Protein AF-A0A966WZQ5-F1 (afdb_monomer)

Foldseek 3Di:
DDDDDDDDDPPPPDDDPDQPPVRVVVVVPDDPPPPVPDCPDPDPQVVLVVLQVVLVVCVVVPVLVSSLVSLVVSVVSVVVYDVVSVVSSVVSNVVSVVVVVD

Nearest PDB structures (foldseek):
  4gq2-assembly1_M  TM=7.566E-01  e=2.319E+00  Schizosaccharomyces pombe
  2d2s-assembly1_A  TM=7.437E-01  e=8.704E+00  Saccharomyces cerevisiae
  8sah-assembly1_B  TM=5.657E-01  e=5.380E+00  Homo sapiens
  4gpk-assembly2_F  TM=6.237E-01  e=6.444E+00  Bacillus thuringiensis serovar thuringiensis
  5dbk-assembly1_B  TM=5.937E-01  e=7.718E+00  Bacillus thuringiensis Bt407

Radius of gyration: 29.33 Å; Cα contacts (8 Å, |Δi|>4): 47; chains: 1; bounding box: 49×49×83 Å

Sequence (102 aa):
ARTETAMGEPNTQTGGGEIPQRAAAILADLDLNLESSPPTETPAPESLRVKLNLAKAYITIEDYAAARKSIEEILLVSNQVDPQMTISAKSLLSEINQRSSS

pLDDT: mean 76.92, std 15.78, range [41.0, 95.56]

Structure (mmCIF, N/CA/C/O backbone):
data_AF-A0A966WZQ5-F1
#
_entry.id   AF-A0A966WZQ5-F1
#
loop_
_atom_site.group_PDB
_atom_site.id
_atom_site.type_symbol
_atom_site.label_atom_id
_atom_site.label_alt_id
_atom_site.label_comp_id
_atom_site.label_asym_id
_atom_site.label_entity_id
_atom_site.label_seq_id
_atom_site.pdbx_PDB_ins_code
_atom_site.Cartn_x
_atom_site.Cartn_y
_atom_site.Cartn_z
_atom_site.occupancy
_atom_site.B_iso_or_equiv
_atom_site.auth_seq_id
_atom_site.auth_comp_id
_atom_site.auth_asym_id
_atom_site.auth_atom_id
_atom_site.pdbx_PDB_model_num
ATOM 1 N N . ALA A 1 1 ? 31.972 -32.105 -72.736 1.00 41.00 1 ALA A N 1
ATOM 2 C CA . ALA A 1 1 ? 31.813 -32.976 -71.558 1.00 41.00 1 ALA A CA 1
ATOM 3 C C . ALA A 1 1 ? 31.414 -32.098 -70.380 1.00 41.00 1 ALA A C 1
ATOM 5 O O . ALA A 1 1 ? 32.077 -31.096 -70.151 1.00 41.00 1 ALA A O 1
ATOM 6 N N . ARG A 1 2 ? 30.285 -32.407 -69.733 1.00 43.78 2 ARG A N 1
ATOM 7 C CA . ARG A 1 2 ? 29.842 -31.775 -68.484 1.00 43.78 2 ARG A CA 1
ATOM 8 C C . ARG A 1 2 ? 30.682 -32.327 -67.333 1.00 43.78 2 ARG A C 1
ATOM 10 O O . ARG A 1 2 ? 30.889 -33.535 -67.285 1.00 43.78 2 ARG A O 1
ATOM 17 N N . THR A 1 3 ? 31.093 -31.472 -66.407 1.00 48.84 3 THR A N 1
ATOM 18 C CA . THR A 1 3 ? 31.487 -31.880 -65.054 1.00 48.84 3 THR A CA 1
ATOM 19 C C . THR A 1 3 ? 30.725 -30.998 -64.079 1.00 48.84 3 THR A C 1
ATOM 21 O O . THR A 1 3 ? 31.110 -29.867 -63.796 1.00 48.84 3 THR A O 1
ATOM 24 N N . GLU A 1 4 ? 29.577 -31.518 -63.658 1.00 50.16 4 GLU A N 1
ATOM 25 C CA . GLU A 1 4 ? 28.819 -31.068 -62.499 1.00 50.16 4 GLU A CA 1
ATOM 26 C C . GLU A 1 4 ? 29.593 -31.526 -61.258 1.00 50.16 4 GLU A C 1
ATOM 28 O O . GLU A 1 4 ? 29.650 -32.720 -60.972 1.00 50.16 4 GLU A O 1
ATOM 33 N N . THR A 1 5 ? 30.219 -30.596 -60.537 1.00 48.28 5 THR A N 1
ATOM 34 C CA . THR A 1 5 ? 30.751 -30.872 -59.197 1.00 48.28 5 THR A CA 1
ATOM 35 C C . THR A 1 5 ? 29.775 -30.293 -58.190 1.00 48.28 5 THR A C 1
ATOM 37 O O . THR A 1 5 ? 29.851 -29.127 -57.810 1.00 48.28 5 THR A O 1
ATOM 40 N N . ALA A 1 6 ? 28.819 -31.129 -57.795 1.00 55.06 6 ALA A N 1
ATOM 41 C CA . ALA A 1 6 ? 28.030 -30.933 -56.597 1.00 55.06 6 ALA A CA 1
ATOM 42 C C . ALA A 1 6 ? 28.940 -31.142 -55.377 1.00 55.06 6 ALA A C 1
ATOM 44 O O . ALA A 1 6 ? 29.403 -32.251 -55.125 1.00 55.06 6 ALA A O 1
ATOM 45 N N . MET A 1 7 ? 29.186 -30.081 -54.614 1.00 53.16 7 MET A N 1
ATOM 46 C CA . MET A 1 7 ? 29.631 -30.184 -53.225 1.00 53.16 7 MET A CA 1
ATOM 47 C C . MET A 1 7 ? 28.587 -29.481 -52.366 1.00 53.16 7 MET A C 1
ATOM 49 O O . MET A 1 7 ? 28.689 -28.296 -52.071 1.00 53.16 7 MET A O 1
ATOM 53 N N . GLY A 1 8 ? 27.530 -30.225 -52.036 1.00 46.41 8 GLY A N 1
ATOM 54 C CA . GLY A 1 8 ? 26.723 -29.926 -50.864 1.00 46.41 8 GLY A CA 1
ATOM 55 C C . GLY A 1 8 ? 27.518 -30.361 -49.640 1.00 46.41 8 GLY A C 1
ATOM 56 O O . GLY A 1 8 ? 27.839 -31.541 -49.502 1.00 46.41 8 GLY A O 1
ATOM 57 N N . GLU A 1 9 ? 27.878 -29.410 -48.788 1.00 54.06 9 GLU A N 1
ATOM 58 C CA . GLU A 1 9 ? 28.464 -29.699 -47.485 1.00 54.06 9 GLU A CA 1
ATOM 59 C C . GLU A 1 9 ? 27.424 -30.422 -46.610 1.00 54.06 9 GLU A C 1
ATOM 61 O O . GLU A 1 9 ? 26.297 -29.932 -46.464 1.00 54.06 9 GLU A O 1
ATOM 66 N N . PRO A 1 10 ? 27.747 -31.579 -46.007 1.00 47.31 10 PRO A N 1
ATOM 67 C CA . PRO A 1 10 ? 26.906 -32.151 -44.972 1.00 47.31 10 PRO A CA 1
ATOM 68 C C . PRO A 1 10 ? 27.069 -31.320 -43.694 1.00 47.31 10 PRO A C 1
ATOM 70 O O . PRO A 1 10 ? 28.086 -31.398 -43.009 1.00 47.31 10 PRO A O 1
ATOM 73 N N . ASN A 1 11 ? 26.044 -30.533 -43.363 1.00 53.00 11 ASN A N 1
ATOM 74 C CA . ASN A 1 11 ? 25.891 -29.915 -42.049 1.00 53.00 11 ASN A CA 1
ATOM 75 C C . ASN A 1 11 ? 25.698 -31.025 -41.002 1.00 53.00 11 ASN A C 1
ATOM 77 O O . ASN A 1 11 ? 24.581 -31.483 -40.754 1.00 53.00 11 ASN A O 1
ATOM 81 N N . THR A 1 12 ? 26.795 -31.501 -40.415 1.00 47.97 12 THR A N 1
ATOM 82 C CA . THR A 1 12 ? 26.773 -32.429 -39.285 1.00 47.97 12 THR A CA 1
ATOM 83 C C . THR A 1 12 ? 26.368 -31.670 -38.027 1.00 47.97 12 THR A C 1
ATOM 85 O O . THR A 1 12 ? 27.206 -31.189 -37.265 1.00 47.97 12 THR A O 1
ATOM 88 N N . GLN A 1 13 ? 25.059 -31.564 -37.804 1.00 54.72 13 GLN A N 1
ATOM 89 C CA . GLN A 1 13 ? 24.504 -31.207 -36.506 1.00 54.72 13 GLN A CA 1
ATOM 90 C C . GLN A 1 13 ? 24.623 -32.424 -35.578 1.00 54.72 13 GLN A C 1
ATOM 92 O O . GLN A 1 13 ? 23.725 -33.254 -35.474 1.00 54.72 13 GLN A O 1
ATOM 97 N N . THR A 1 14 ? 25.772 -32.532 -34.918 1.00 56.25 14 THR A N 1
ATOM 98 C CA . THR A 1 14 ? 25.991 -33.404 -33.759 1.00 56.25 14 THR A CA 1
ATOM 99 C C . THR A 1 14 ? 26.47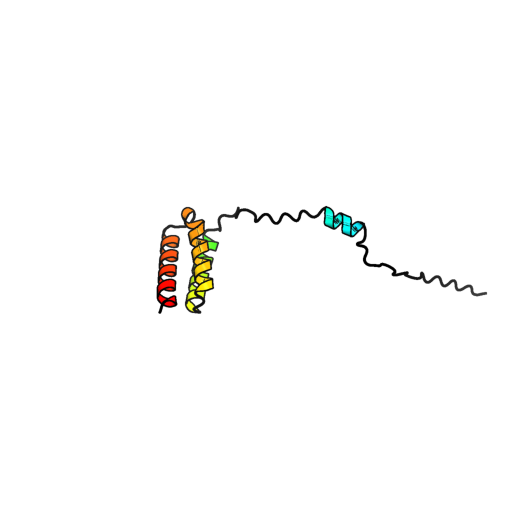6 -32.549 -32.598 1.00 56.25 14 THR A C 1
ATOM 101 O O . THR A 1 14 ? 27.522 -31.916 -32.686 1.00 56.25 14 THR A O 1
ATOM 104 N N . GLY A 1 15 ? 25.697 -32.541 -31.523 1.00 50.62 15 GLY A N 1
ATOM 105 C CA . GLY A 1 15 ? 25.990 -31.886 -30.249 1.00 50.62 15 GLY A CA 1
ATOM 106 C C . GLY A 1 15 ? 24.678 -31.848 -29.472 1.00 50.62 15 GLY A C 1
ATOM 107 O O . GLY A 1 15 ? 23.855 -30.973 -29.702 1.00 50.62 15 GLY A O 1
ATOM 108 N N . GLY A 1 16 ? 24.324 -32.865 -28.683 1.00 53.06 16 GLY A N 1
ATOM 109 C CA . GLY A 1 16 ? 25.157 -33.364 -27.589 1.00 53.06 16 GLY A CA 1
ATOM 110 C C . GLY A 1 16 ? 25.208 -32.249 -26.552 1.00 53.06 16 GLY A C 1
ATOM 111 O O . GLY A 1 16 ? 25.772 -31.207 -26.853 1.00 53.06 16 GLY A O 1
ATOM 112 N N . GLY A 1 17 ? 24.522 -32.427 -25.418 1.00 60.56 17 GLY A N 1
ATOM 113 C CA . GLY A 1 17 ? 24.234 -31.409 -24.396 1.00 60.56 17 GLY A CA 1
ATOM 114 C C . GLY A 1 17 ? 25.459 -30.867 -23.658 1.00 60.56 17 GLY A C 1
ATOM 115 O O . GLY A 1 17 ? 25.527 -30.928 -22.436 1.00 60.56 17 GLY A O 1
ATOM 116 N N . GLU A 1 18 ? 26.415 -30.334 -24.403 1.00 68.31 18 GLU A N 1
ATOM 117 C CA . GLU A 1 18 ? 27.618 -29.680 -23.934 1.00 68.31 18 GLU A CA 1
ATOM 118 C C . GLU A 1 18 ? 27.464 -28.198 -24.257 1.00 68.31 18 GLU A C 1
ATOM 120 O O . GLU A 1 18 ? 27.285 -27.801 -25.411 1.00 68.31 18 GLU A O 1
ATOM 125 N N . ILE A 1 19 ? 27.459 -27.367 -23.215 1.00 71.75 19 ILE A N 1
ATOM 126 C CA . ILE A 1 19 ? 27.352 -25.920 -23.379 1.00 71.75 19 ILE A CA 1
ATOM 127 C C . ILE A 1 19 ? 28.536 -25.461 -24.243 1.00 71.75 19 ILE A C 1
ATOM 129 O O . ILE A 1 19 ? 29.685 -25.716 -23.872 1.00 71.75 19 ILE A O 1
ATOM 133 N N . PRO A 1 20 ? 28.297 -24.779 -25.381 1.00 85.62 20 PRO A N 1
ATOM 134 C CA . PRO A 1 20 ? 29.376 -24.276 -26.220 1.00 85.62 20 PRO A CA 1
ATOM 135 C C . PRO A 1 20 ? 30.352 -23.437 -25.392 1.00 85.62 20 PRO A C 1
ATOM 137 O O . PRO A 1 20 ? 29.922 -22.597 -24.607 1.00 85.62 20 PRO A O 1
ATOM 140 N N . GLN A 1 21 ? 31.663 -23.601 -25.591 1.00 79.25 21 GLN A N 1
ATOM 141 C CA . GLN A 1 21 ? 32.695 -22.889 -24.812 1.00 79.25 21 GLN A CA 1
ATOM 142 C C . GLN A 1 21 ? 32.482 -21.367 -24.772 1.00 79.25 21 GLN A C 1
ATOM 144 O O . GLN A 1 21 ? 32.706 -20.732 -23.746 1.00 79.25 21 GLN A O 1
ATOM 149 N N . ARG A 1 22 ? 31.977 -20.787 -25.869 1.00 77.62 22 ARG A N 1
ATOM 150 C CA . ARG A 1 22 ? 31.591 -19.369 -25.924 1.00 77.62 22 ARG A CA 1
ATOM 151 C C . ARG A 1 22 ? 30.440 -19.031 -24.975 1.00 77.62 22 ARG A C 1
ATOM 153 O O . ARG A 1 22 ? 30.487 -17.999 -24.324 1.00 77.62 22 ARG A O 1
ATOM 160 N N . ALA A 1 23 ? 29.436 -19.896 -24.873 1.00 81.50 23 ALA A N 1
ATOM 161 C CA . ALA A 1 23 ? 28.326 -19.720 -23.943 1.00 81.50 23 ALA A CA 1
ATOM 162 C C . ALA A 1 23 ? 28.770 -19.907 -22.482 1.00 81.50 23 ALA A C 1
ATOM 164 O O . ALA A 1 23 ? 28.343 -19.142 -21.627 1.00 81.50 23 ALA A O 1
ATOM 165 N N . ALA A 1 24 ? 29.675 -20.852 -22.200 1.00 80.25 24 ALA A N 1
ATOM 166 C CA . ALA A 1 24 ? 30.238 -21.036 -20.860 1.00 80.25 24 ALA A CA 1
ATOM 167 C C . ALA A 1 24 ? 31.053 -19.815 -20.395 1.00 80.25 24 ALA A C 1
ATOM 169 O O . ALA A 1 24 ? 30.940 -19.406 -19.244 1.00 80.25 24 ALA A O 1
ATOM 170 N N . ALA A 1 25 ? 31.823 -19.203 -21.302 1.00 83.06 25 ALA A N 1
ATOM 171 C CA . ALA A 1 25 ? 32.567 -17.978 -21.015 1.00 83.06 25 ALA A CA 1
ATOM 172 C C . ALA A 1 25 ? 31.638 -16.793 -20.705 1.00 83.06 25 ALA A C 1
ATOM 174 O O . ALA A 1 25 ? 31.877 -16.076 -19.741 1.00 83.06 25 ALA A O 1
ATOM 175 N N . ILE A 1 26 ? 30.548 -16.630 -21.467 1.00 83.12 26 ILE A N 1
ATOM 176 C CA . ILE A 1 26 ? 29.533 -15.595 -21.202 1.00 83.12 26 ILE A CA 1
ATOM 177 C C . ILE A 1 26 ? 28.864 -15.821 -19.840 1.00 83.12 26 ILE A C 1
ATOM 179 O O . ILE A 1 26 ? 28.604 -14.869 -19.114 1.00 83.12 26 ILE A O 1
ATOM 183 N N . LEU A 1 27 ? 28.592 -17.078 -19.481 1.00 79.94 27 LEU A N 1
ATOM 184 C CA . LEU A 1 27 ? 27.925 -17.408 -18.223 1.00 79.94 27 LEU A CA 1
ATOM 185 C C . LEU A 1 27 ? 28.822 -17.181 -16.996 1.00 79.94 27 LEU A C 1
ATOM 187 O O . LEU A 1 27 ? 28.314 -16.832 -15.938 1.00 79.94 27 LEU A O 1
ATOM 191 N N . ALA A 1 28 ? 30.137 -17.370 -17.137 1.00 82.81 28 ALA A N 1
ATOM 192 C CA . ALA A 1 28 ? 31.112 -17.127 -16.073 1.00 82.81 28 ALA A CA 1
ATOM 193 C C . ALA A 1 28 ? 31.406 -15.633 -15.844 1.00 82.81 28 ALA A C 1
ATOM 195 O O . ALA A 1 28 ? 31.786 -15.258 -14.740 1.00 82.81 28 ALA A O 1
ATOM 196 N N . ASP A 1 29 ? 31.238 -14.802 -16.876 1.00 82.38 29 ASP A N 1
ATOM 197 C CA . ASP A 1 29 ? 31.456 -13.347 -16.823 1.00 82.38 29 ASP A CA 1
ATOM 198 C C . ASP A 1 29 ? 30.222 -12.573 -16.318 1.00 82.38 29 ASP A C 1
ATOM 200 O O . ASP A 1 29 ? 30.283 -11.375 -16.052 1.00 82.38 29 ASP A O 1
ATOM 204 N N . LEU A 1 30 ? 29.076 -13.248 -16.176 1.00 83.44 30 LEU A N 1
ATOM 205 C CA . LEU A 1 30 ? 27.852 -12.630 -15.688 1.00 83.44 30 LEU A CA 1
ATOM 206 C C . LEU A 1 30 ? 27.886 -12.514 -14.158 1.00 83.44 30 LEU A C 1
ATOM 208 O O . LEU A 1 30 ? 27.707 -13.502 -13.445 1.00 83.44 30 LEU A O 1
ATOM 212 N N . ASP A 1 31 ? 28.067 -11.296 -13.650 1.00 77.50 31 ASP A N 1
ATOM 213 C CA . ASP A 1 31 ? 27.869 -11.003 -12.231 1.00 77.50 31 ASP A CA 1
ATOM 214 C C . ASP A 1 31 ? 26.377 -11.127 -11.883 1.00 77.50 31 ASP A C 1
ATOM 216 O O . ASP A 1 31 ? 25.543 -10.309 -12.273 1.00 77.50 31 ASP A O 1
ATOM 220 N N . LEU A 1 32 ? 26.032 -12.208 -11.181 1.00 74.94 32 LEU A N 1
ATOM 221 C CA . LEU A 1 32 ? 24.673 -12.522 -10.735 1.00 74.94 32 LEU A CA 1
ATOM 222 C C . LEU A 1 32 ? 24.357 -11.937 -9.354 1.00 74.94 32 LEU A C 1
ATOM 224 O O . LEU A 1 32 ? 23.353 -12.324 -8.748 1.00 74.94 32 LEU A O 1
ATOM 228 N N . ASN A 1 33 ? 25.186 -11.028 -8.833 1.00 75.88 33 ASN A N 1
ATOM 229 C CA . ASN A 1 33 ? 24.857 -10.296 -7.618 1.00 75.88 33 ASN A CA 1
ATOM 230 C C . ASN A 1 33 ? 23.638 -9.399 -7.848 1.00 75.88 33 ASN A C 1
ATOM 232 O O . ASN A 1 33 ? 23.725 -8.230 -8.210 1.00 75.88 33 ASN A O 1
ATOM 236 N N . LEU A 1 34 ? 22.467 -9.963 -7.564 1.00 65.19 34 LEU A N 1
ATOM 237 C CA . LEU A 1 34 ? 21.210 -9.251 -7.382 1.00 65.19 34 LEU A CA 1
ATOM 238 C C . LEU A 1 34 ? 21.167 -8.648 -5.976 1.00 65.19 34 LEU A C 1
ATOM 240 O O . LEU A 1 34 ? 20.185 -8.832 -5.251 1.00 65.19 34 LEU A O 1
ATOM 244 N N . GLU A 1 35 ? 22.240 -7.975 -5.549 1.00 66.50 35 GLU A N 1
ATOM 245 C CA . GLU A 1 35 ? 22.158 -7.178 -4.333 1.00 66.50 35 GLU A CA 1
ATOM 246 C C . GLU A 1 35 ? 21.010 -6.199 -4.544 1.00 66.50 35 GLU A C 1
ATOM 248 O O . GLU A 1 35 ? 20.991 -5.435 -5.513 1.00 66.50 35 GLU A O 1
ATOM 253 N N . SER A 1 36 ? 19.992 -6.307 -3.688 1.00 58.16 36 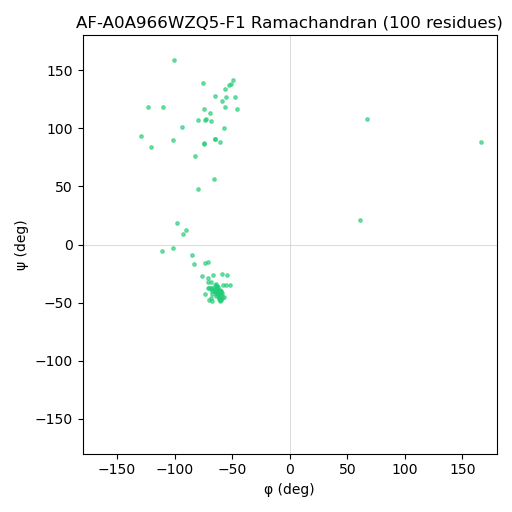SER A N 1
ATOM 254 C CA . SER A 1 36 ? 18.848 -5.412 -3.708 1.00 58.16 36 SER A CA 1
ATOM 255 C C . SER A 1 36 ? 19.426 -4.020 -3.541 1.00 58.16 36 SER A C 1
ATOM 257 O O . SER A 1 36 ? 19.814 -3.660 -2.430 1.00 58.16 36 SER A O 1
ATOM 259 N N . SER A 1 37 ? 19.563 -3.288 -4.653 1.00 56.53 37 SER A N 1
ATOM 260 C CA . SER A 1 37 ? 20.135 -1.951 -4.631 1.00 56.53 37 SER A CA 1
ATOM 261 C C . SER A 1 37 ? 19.439 -1.211 -3.499 1.00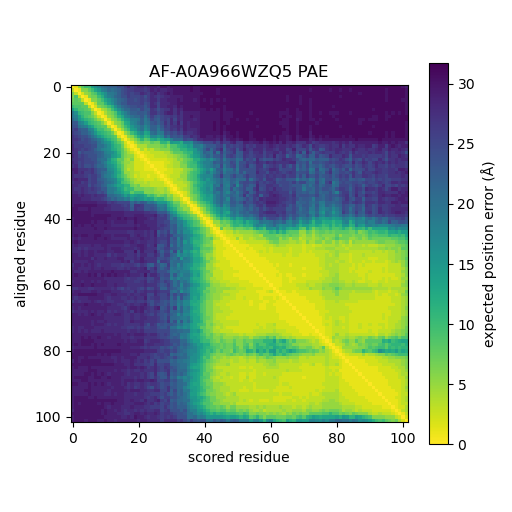 56.53 37 SER A C 1
ATOM 263 O O . SER A 1 37 ? 18.199 -1.245 -3.446 1.00 56.53 37 SER A O 1
ATOM 265 N N . PRO A 1 38 ? 20.184 -0.608 -2.552 1.00 58.06 38 PRO A N 1
ATOM 266 C CA . PRO A 1 38 ? 19.541 0.236 -1.563 1.00 58.06 38 PRO A CA 1
ATOM 267 C C . PRO A 1 38 ? 18.675 1.219 -2.354 1.00 58.06 38 PRO A C 1
ATOM 269 O O . PRO A 1 38 ? 19.124 1.650 -3.424 1.00 58.06 38 PRO A O 1
ATOM 272 N N . PRO A 1 39 ? 17.434 1.515 -1.926 1.00 57.25 39 PRO A N 1
ATOM 273 C CA . PRO A 1 39 ? 16.579 2.466 -2.622 1.00 57.25 39 PRO A CA 1
ATOM 274 C C . PRO A 1 39 ? 17.297 3.819 -2.611 1.00 57.25 39 PRO A C 1
ATOM 276 O O . PRO A 1 39 ? 17.195 4.599 -1.672 1.00 57.25 39 PRO A O 1
ATOM 279 N N . THR A 1 40 ? 18.133 4.031 -3.624 1.00 52.56 40 THR A N 1
ATOM 280 C CA . THR A 1 40 ? 19.062 5.160 -3.725 1.00 52.56 40 THR A CA 1
ATOM 281 C C . THR A 1 40 ? 18.317 6.367 -4.275 1.00 52.56 40 THR A C 1
ATOM 283 O O . THR A 1 40 ? 18.726 7.506 -4.082 1.00 52.56 40 THR A O 1
ATOM 286 N N . GLU A 1 41 ? 17.148 6.132 -4.865 1.00 56.72 41 GLU A N 1
ATOM 287 C CA . GLU A 1 41 ? 16.153 7.161 -5.068 1.00 56.72 41 GLU A CA 1
ATOM 288 C C . GLU A 1 41 ? 15.187 7.118 -3.895 1.00 56.72 41 GLU A C 1
ATOM 290 O O . GLU A 1 41 ? 14.278 6.287 -3.822 1.00 56.72 41 GLU A O 1
ATOM 295 N N . THR A 1 42 ? 15.382 8.049 -2.962 1.00 56.69 42 THR A N 1
ATOM 296 C CA . THR A 1 42 ? 14.279 8.510 -2.125 1.00 56.69 42 THR A CA 1
ATOM 297 C C . THR A 1 42 ? 13.098 8.755 -3.064 1.00 56.69 42 THR A C 1
ATOM 299 O O . THR A 1 42 ? 13.245 9.570 -3.984 1.00 56.69 42 THR A O 1
ATOM 302 N N . PRO A 1 43 ? 11.979 8.023 -2.928 1.00 61.22 43 PRO A N 1
ATOM 303 C CA . PRO A 1 43 ? 10.899 8.107 -3.893 1.00 61.22 43 PRO A CA 1
ATOM 304 C C . PRO A 1 43 ? 10.482 9.566 -4.002 1.00 61.22 43 PRO A C 1
ATOM 306 O O . PRO A 1 43 ? 10.232 10.217 -2.984 1.00 61.22 43 PRO A O 1
ATOM 309 N N . ALA A 1 44 ? 10.458 10.086 -5.231 1.00 68.31 44 ALA A N 1
ATOM 310 C CA . ALA A 1 44 ? 10.092 11.471 -5.463 1.00 68.31 44 ALA A CA 1
ATOM 311 C C . ALA A 1 44 ? 8.780 11.783 -4.715 1.00 68.31 44 ALA A C 1
ATOM 313 O O . ALA A 1 44 ? 7.876 10.938 -4.677 1.00 68.31 44 ALA A O 1
ATOM 314 N N . PRO A 1 45 ? 8.634 12.980 -4.124 1.00 69.19 45 PRO A N 1
ATOM 315 C CA . PRO A 1 45 ? 7.432 13.348 -3.374 1.00 69.19 45 PRO A CA 1
ATOM 316 C C . PRO A 1 45 ? 6.146 13.181 -4.201 1.00 69.19 45 PRO A C 1
ATOM 318 O O . PRO A 1 45 ? 5.074 12.925 -3.652 1.00 69.19 45 PRO A O 1
ATOM 321 N N . GLU A 1 46 ? 6.251 13.269 -5.527 1.00 75.88 46 GLU A N 1
ATOM 322 C CA . GLU A 1 46 ? 5.170 12.975 -6.464 1.00 75.88 46 GLU A CA 1
ATOM 323 C C . GLU A 1 46 ? 4.797 11.484 -6.501 1.00 75.88 46 GLU A C 1
ATOM 325 O O . GLU A 1 46 ? 3.622 11.148 -6.351 1.00 75.88 46 GLU A O 1
ATOM 330 N N . SER A 1 47 ? 5.778 10.579 -6.570 1.00 80.00 47 SER A N 1
ATOM 331 C CA . SER A 1 47 ? 5.562 9.126 -6.501 1.00 80.00 47 SER A CA 1
ATOM 332 C C . SER A 1 47 ? 4.860 8.707 -5.208 1.00 80.00 47 SER A C 1
ATOM 334 O O . SER A 1 47 ? 4.025 7.805 -5.215 1.00 80.00 47 SER A O 1
ATOM 336 N N . LEU A 1 48 ? 5.137 9.388 -4.095 1.00 81.62 48 LEU A N 1
ATOM 337 C CA . LEU A 1 48 ? 4.483 9.120 -2.812 1.00 81.62 48 LEU A CA 1
ATOM 338 C C . LEU A 1 48 ? 3.015 9.560 -2.789 1.00 81.62 48 LEU A C 1
ATOM 340 O O . LEU A 1 48 ? 2.161 8.844 -2.262 1.00 81.62 48 LEU A O 1
ATOM 344 N N . ARG A 1 49 ? 2.686 10.688 -3.431 1.00 85.69 49 ARG A N 1
ATOM 345 C CA . ARG A 1 49 ? 1.288 11.106 -3.636 1.00 85.69 49 ARG A CA 1
ATOM 346 C C . ARG A 1 49 ? 0.536 10.120 -4.525 1.00 85.69 49 ARG A C 1
ATOM 348 O O . ARG A 1 49 ? -0.607 9.782 -4.222 1.00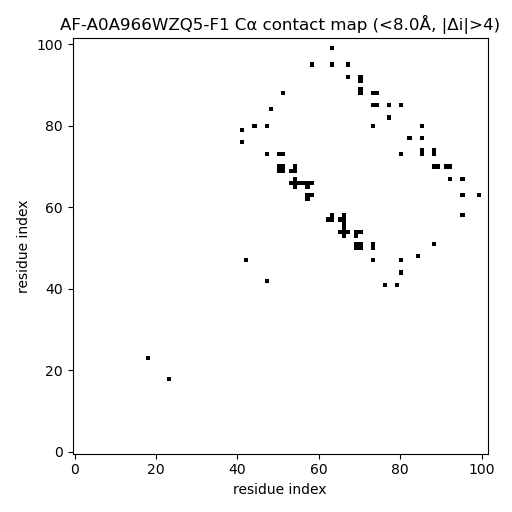 85.69 49 ARG A O 1
ATOM 355 N N . VAL A 1 50 ? 1.180 9.630 -5.586 1.00 88.88 50 VAL A N 1
ATOM 356 C CA . VAL A 1 50 ? 0.612 8.594 -6.461 1.00 88.88 50 VAL A CA 1
ATOM 357 C C . VAL A 1 50 ? 0.346 7.312 -5.672 1.00 88.88 50 VAL A C 1
ATOM 359 O O . VAL A 1 50 ? -0.760 6.784 -5.753 1.00 88.88 50 VAL A O 1
ATOM 362 N N . LYS A 1 51 ? 1.288 6.860 -4.832 1.00 87.56 51 LYS A N 1
ATOM 363 C CA . LYS A 1 51 ? 1.088 5.697 -3.947 1.00 87.56 51 LYS A CA 1
ATOM 364 C C . LYS A 1 51 ? -0.068 5.889 -2.963 1.00 87.56 51 LYS A C 1
ATOM 366 O O . LYS A 1 51 ? -0.846 4.962 -2.757 1.00 87.56 51 LYS A O 1
ATOM 371 N N . LEU A 1 52 ? -0.237 7.086 -2.394 1.00 89.44 52 LEU A N 1
ATOM 372 C CA . LEU A 1 52 ? -1.366 7.373 -1.503 1.00 89.44 52 LEU A CA 1
ATOM 373 C C . LEU A 1 52 ? -2.707 7.294 -2.246 1.00 89.44 52 LEU A C 1
ATOM 375 O O . LEU A 1 52 ? -3.687 6.774 -1.717 1.00 89.44 52 LEU A O 1
ATOM 379 N N . ASN A 1 53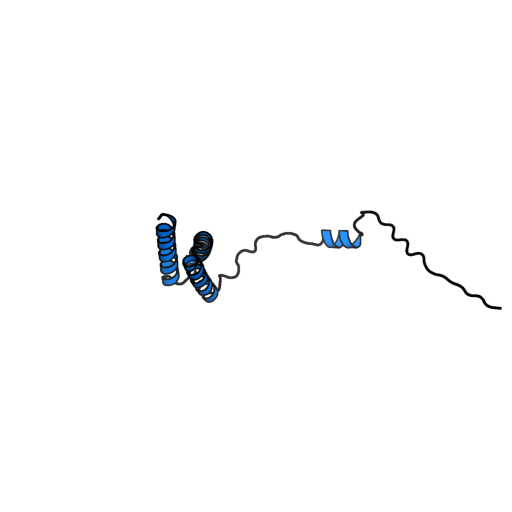 ? -2.759 7.792 -3.481 1.00 92.62 53 ASN A N 1
ATOM 380 C CA . ASN A 1 53 ? -3.952 7.686 -4.317 1.00 92.62 53 ASN A CA 1
ATOM 381 C C . ASN A 1 53 ? -4.227 6.238 -4.739 1.00 92.62 53 ASN A C 1
ATOM 383 O O . ASN A 1 53 ? -5.380 5.815 -4.727 1.00 92.62 53 ASN A O 1
ATOM 387 N N . LEU A 1 54 ? -3.181 5.463 -5.030 1.00 93.12 54 LEU A N 1
ATOM 388 C CA . LEU A 1 54 ? -3.298 4.034 -5.298 1.00 93.12 54 LEU A CA 1
ATOM 389 C C . LEU A 1 54 ? -3.864 3.284 -4.081 1.00 93.12 54 LEU A C 1
ATOM 391 O O . LEU A 1 54 ? -4.790 2.493 -4.232 1.00 93.12 54 LEU A O 1
ATOM 395 N N . ALA A 1 55 ? -3.400 3.597 -2.867 1.00 92.31 55 ALA A N 1
ATOM 396 C CA . ALA A 1 55 ? -3.958 3.032 -1.639 1.00 92.31 55 ALA A CA 1
ATOM 397 C C . ALA A 1 55 ? -5.456 3.350 -1.473 1.00 92.31 55 ALA A C 1
ATOM 399 O O . ALA A 1 55 ? -6.235 2.467 -1.125 1.00 92.31 55 ALA A O 1
ATOM 400 N N . LYS A 1 56 ? -5.889 4.581 -1.781 1.00 92.38 56 LYS A N 1
ATOM 401 C CA . LYS A 1 56 ? -7.317 4.958 -1.767 1.00 92.38 56 LYS A CA 1
ATOM 402 C C . LYS A 1 56 ? -8.140 4.177 -2.796 1.00 92.38 56 LYS A C 1
ATOM 404 O O . LYS A 1 56 ? -9.274 3.795 -2.507 1.00 92.38 56 LYS A O 1
ATOM 409 N N . ALA A 1 57 ? -7.578 3.925 -3.978 1.00 95.31 57 ALA A N 1
ATOM 410 C CA . ALA A 1 57 ? -8.224 3.099 -4.993 1.00 95.31 57 ALA A CA 1
ATOM 411 C C . ALA A 1 57 ? -8.387 1.650 -4.506 1.00 95.31 57 ALA A C 1
ATOM 413 O O . ALA A 1 57 ? -9.485 1.108 -4.605 1.00 95.31 57 ALA A O 1
ATOM 414 N N . TYR A 1 58 ? -7.351 1.068 -3.890 1.00 95.56 58 TYR A N 1
ATOM 415 C CA . TYR A 1 58 ? -7.434 -0.264 -3.282 1.00 95.56 58 TYR A CA 1
ATOM 416 C C . TYR A 1 58 ? -8.495 -0.348 -2.178 1.00 95.56 58 TYR A C 1
ATOM 418 O O . TYR A 1 58 ? -9.271 -1.297 -2.160 1.00 95.56 58 TYR A O 1
ATOM 426 N N . ILE A 1 59 ? -8.607 0.670 -1.316 1.00 91.81 59 ILE A N 1
ATOM 427 C CA . ILE A 1 59 ? -9.678 0.744 -0.303 1.00 91.81 59 ILE A CA 1
ATOM 428 C C . ILE A 1 59 ? -11.065 0.754 -0.959 1.00 91.81 59 ILE A C 1
ATOM 430 O O . ILE A 1 59 ? -11.980 0.108 -0.456 1.00 91.81 59 ILE A O 1
ATOM 434 N N . THR A 1 60 ? -11.223 1.463 -2.081 1.00 94.44 60 THR A N 1
ATOM 435 C CA . THR A 1 60 ? -12.506 1.573 -2.802 1.00 94.44 60 THR A CA 1
ATOM 436 C C . THR A 1 60 ? -12.967 0.232 -3.371 1.00 94.44 60 THR A C 1
ATOM 438 O O . THR A 1 60 ? -14.165 -0.031 -3.399 1.00 94.44 60 THR A O 1
ATOM 441 N N . ILE A 1 61 ? -12.031 -0.614 -3.807 1.00 94.25 61 ILE A N 1
ATOM 442 C CA . ILE A 1 61 ? -12.320 -1.973 -4.294 1.00 94.25 61 ILE A CA 1
ATOM 443 C C . ILE A 1 61 ? -12.209 -3.041 -3.193 1.00 94.25 61 ILE A C 1
ATOM 445 O O . ILE A 1 61 ? -12.222 -4.227 -3.502 1.00 94.25 61 ILE A O 1
ATOM 449 N N . GLU A 1 62 ? -12.063 -2.621 -1.933 1.00 92.50 62 GLU A N 1
ATOM 450 C CA . GLU A 1 62 ? -11.950 -3.483 -0.746 1.00 92.50 62 GLU A CA 1
ATOM 451 C C . GLU A 1 62 ? -10.742 -4.443 -0.748 1.00 92.50 62 GLU A C 1
ATOM 453 O O . GLU A 1 62 ? -10.686 -5.400 0.025 1.00 92.50 62 GLU A O 1
ATOM 458 N N . ASP A 1 63 ? -9.708 -4.149 -1.541 1.00 94.31 63 ASP A N 1
ATOM 459 C CA . ASP A 1 63 ? -8.422 -4.848 -1.471 1.00 94.31 63 ASP A CA 1
ATOM 460 C C . ASP A 1 63 ? -7.563 -4.263 -0.341 1.00 94.31 63 ASP A C 1
ATOM 462 O O . ASP A 1 63 ? -6.628 -3.474 -0.527 1.00 94.31 63 ASP A O 1
ATOM 466 N N . TYR A 1 64 ? -7.915 -4.635 0.886 1.00 92.62 64 TYR A N 1
ATOM 467 C CA . TYR A 1 64 ? -7.263 -4.128 2.090 1.00 92.62 64 TYR A CA 1
ATOM 468 C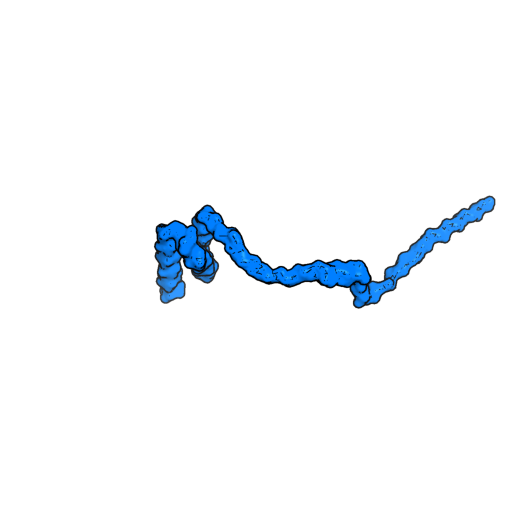 C . TYR A 1 64 ? -5.807 -4.584 2.233 1.00 92.62 64 TYR A C 1
ATOM 470 O O . TYR A 1 64 ? -5.005 -3.878 2.850 1.00 92.62 64 TYR A O 1
ATOM 478 N N . ALA A 1 65 ? -5.438 -5.727 1.649 1.00 92.44 65 ALA A N 1
ATOM 479 C CA . ALA A 1 65 ? -4.070 -6.230 1.685 1.00 92.44 65 ALA A CA 1
ATOM 480 C C . ALA A 1 65 ? -3.141 -5.360 0.825 1.00 92.44 65 ALA A C 1
ATOM 482 O O . ALA A 1 65 ? -2.090 -4.914 1.300 1.00 92.44 65 ALA A O 1
ATOM 483 N N . ALA A 1 66 ? -3.550 -5.051 -0.410 1.00 91.88 66 ALA A N 1
ATOM 484 C CA . ALA A 1 66 ? -2.791 -4.173 -1.297 1.00 91.88 66 ALA A CA 1
ATOM 485 C C . ALA A 1 66 ? -2.763 -2.719 -0.794 1.00 91.88 66 ALA A C 1
ATOM 487 O O . ALA A 1 66 ? -1.722 -2.048 -0.867 1.00 91.88 66 ALA A O 1
ATOM 488 N N . ALA A 1 67 ? -3.874 -2.241 -0.221 1.00 92.75 67 ALA A N 1
ATOM 489 C CA . ALA A 1 67 ? -3.947 -0.922 0.402 1.00 92.75 67 ALA A CA 1
ATOM 490 C C . ALA A 1 67 ? -2.964 -0.789 1.574 1.00 92.75 67 ALA A C 1
ATOM 492 O O . ALA A 1 67 ? -2.194 0.173 1.625 1.00 92.75 67 ALA A O 1
ATOM 493 N N . ARG A 1 68 ? -2.944 -1.773 2.487 1.00 92.19 68 ARG A N 1
ATOM 494 C CA . ARG A 1 68 ? -2.051 -1.778 3.654 1.00 92.19 68 ARG A CA 1
ATOM 495 C C . ARG A 1 68 ? -0.585 -1.748 3.232 1.00 92.19 68 ARG A C 1
ATOM 497 O O . ARG A 1 68 ? 0.146 -0.879 3.695 1.00 92.19 68 ARG A O 1
ATOM 504 N N . LYS A 1 69 ? -0.188 -2.605 2.287 1.00 92.00 69 LYS A N 1
ATOM 505 C CA . LYS A 1 69 ? 1.183 -2.632 1.758 1.00 92.00 69 LYS A CA 1
ATOM 506 C C . LYS A 1 69 ? 1.601 -1.277 1.173 1.00 92.00 69 LYS A C 1
ATOM 508 O O . LYS A 1 69 ? 2.675 -0.768 1.478 1.00 92.00 69 LYS A O 1
ATOM 513 N N . SER A 1 70 ? 0.722 -0.655 0.385 1.00 89.56 70 SER A N 1
ATOM 514 C CA . SER A 1 70 ? 0.986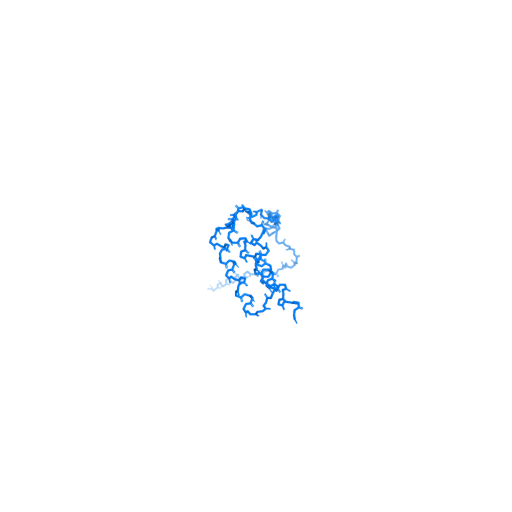 0.660 -0.218 1.00 89.56 70 SER A CA 1
ATOM 515 C C . SER A 1 70 ? 1.154 1.767 0.834 1.00 89.56 70 SER A C 1
ATOM 517 O O . SER A 1 70 ? 1.964 2.674 0.655 1.00 89.56 70 SER A O 1
ATOM 519 N N . ILE A 1 71 ? 0.406 1.695 1.940 1.00 91.62 71 ILE A N 1
ATOM 520 C CA . ILE A 1 71 ? 0.490 2.642 3.060 1.00 91.62 71 ILE A CA 1
ATOM 521 C C . ILE A 1 71 ? 1.759 2.416 3.891 1.00 91.62 71 ILE A C 1
ATOM 523 O O . ILE A 1 71 ? 2.427 3.381 4.255 1.00 91.62 71 ILE A O 1
ATOM 527 N N . GLU A 1 72 ? 2.116 1.165 4.174 1.00 90.88 72 GLU A N 1
ATOM 528 C CA . GLU A 1 72 ? 3.329 0.808 4.920 1.00 90.88 72 GLU A CA 1
ATOM 529 C C . GLU A 1 72 ? 4.597 1.287 4.209 1.00 90.88 72 GLU A C 1
ATOM 531 O O . GLU A 1 72 ? 5.493 1.824 4.854 1.00 90.88 72 GLU A O 1
ATOM 536 N N . GLU A 1 73 ? 4.644 1.198 2.879 1.00 86.94 73 GLU A N 1
ATOM 537 C CA . GLU A 1 73 ? 5.751 1.747 2.091 1.00 86.94 73 GLU A CA 1
ATOM 538 C C . GLU A 1 73 ? 5.886 3.271 2.234 1.00 86.94 73 GLU A C 1
ATOM 540 O O . GLU A 1 73 ? 7.003 3.783 2.283 1.00 86.94 73 GLU A O 1
ATOM 545 N N . ILE A 1 74 ? 4.772 4.008 2.331 1.00 87.38 74 ILE A N 1
ATOM 546 C CA . ILE A 1 74 ? 4.789 5.460 2.582 1.00 87.38 74 ILE A CA 1
ATOM 547 C C . ILE A 1 74 ? 5.306 5.745 3.998 1.00 87.38 74 ILE A C 1
ATOM 549 O O . ILE A 1 74 ? 6.078 6.682 4.201 1.00 87.38 74 ILE A O 1
ATOM 553 N N . LEU A 1 75 ? 4.900 4.934 4.978 1.00 87.75 75 LEU A N 1
ATOM 554 C CA . LEU A 1 75 ? 5.335 5.073 6.368 1.00 87.75 75 LEU A CA 1
ATOM 555 C C . LEU A 1 75 ? 6.808 4.686 6.568 1.00 87.75 75 LEU A C 1
ATOM 557 O O . LEU A 1 75 ? 7.464 5.259 7.432 1.00 87.75 75 LEU A O 1
ATOM 561 N N . LEU A 1 76 ? 7.353 3.773 5.762 1.00 86.19 76 LEU A N 1
ATOM 562 C CA . LEU A 1 76 ? 8.762 3.375 5.831 1.00 86.19 76 LEU A CA 1
ATOM 563 C C . LEU A 1 76 ? 9.710 4.536 5.496 1.00 86.19 76 LEU A C 1
ATOM 565 O O . LEU A 1 76 ? 10.775 4.665 6.093 1.00 86.19 76 LEU A O 1
ATOM 569 N N . VAL A 1 77 ? 9.299 5.413 4.579 1.00 81.12 77 VAL A N 1
ATOM 570 C CA . VAL A 1 77 ? 10.042 6.629 4.219 1.00 81.12 77 VAL A CA 1
ATOM 571 C C . VAL A 1 77 ? 9.510 7.874 4.937 1.00 81.12 77 VAL A C 1
ATOM 573 O O . VAL A 1 77 ? 9.805 8.994 4.525 1.00 81.12 77 VAL A O 1
ATOM 576 N N . SER A 1 78 ? 8.755 7.719 6.037 1.00 72.81 78 SER A N 1
ATOM 577 C CA . SER A 1 78 ? 8.021 8.825 6.674 1.00 72.81 78 SER A CA 1
ATOM 578 C C . SER A 1 78 ? 8.890 10.001 7.126 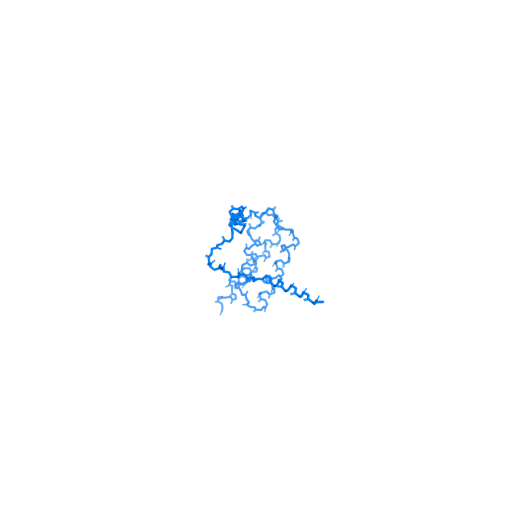1.00 72.81 78 SER A C 1
ATOM 580 O O . SER A 1 78 ? 8.404 11.121 7.231 1.00 72.81 78 SER A O 1
ATOM 582 N N . ASN A 1 79 ? 10.176 9.769 7.401 1.00 73.62 79 ASN A N 1
ATOM 583 C CA . ASN A 1 79 ? 11.113 10.833 7.782 1.00 73.62 79 ASN A CA 1
ATOM 584 C C . ASN A 1 79 ? 11.467 11.775 6.618 1.00 73.62 79 ASN A C 1
ATOM 586 O O . ASN A 1 79 ? 12.031 12.840 6.848 1.00 73.62 79 ASN A O 1
ATOM 590 N N . GLN A 1 80 ? 11.163 11.378 5.382 1.00 71.44 80 GLN A N 1
ATOM 591 C CA . GLN A 1 80 ? 11.450 12.124 4.156 1.00 71.44 80 GLN A CA 1
ATOM 592 C C . GLN A 1 80 ? 10.180 12.661 3.485 1.00 71.44 80 GLN A C 1
ATOM 594 O O . GLN A 1 80 ? 10.270 13.386 2.495 1.00 71.44 80 GLN A O 1
ATOM 599 N N . VAL A 1 81 ? 8.999 12.310 4.003 1.00 73.38 81 VAL A N 1
ATOM 600 C CA . VAL A 1 81 ? 7.713 12.745 3.451 1.00 73.38 81 VAL A CA 1
ATOM 601 C C . VAL A 1 81 ? 7.123 13.895 4.250 1.00 73.38 81 VAL A C 1
ATOM 603 O O . VAL A 1 81 ? 7.423 14.101 5.425 1.00 73.38 81 VAL A O 1
ATOM 606 N N . ASP A 1 82 ? 6.230 14.631 3.597 1.00 83.00 82 ASP A N 1
ATOM 607 C CA . ASP A 1 82 ? 5.460 15.688 4.235 1.00 83.00 82 ASP A CA 1
ATOM 608 C C . ASP A 1 82 ? 4.678 15.151 5.463 1.00 83.00 82 ASP A C 1
ATOM 610 O O . ASP A 1 82 ? 4.014 14.109 5.366 1.00 83.00 82 ASP A O 1
ATOM 614 N N . PRO A 1 83 ? 4.705 15.843 6.619 1.00 84.81 83 PRO A N 1
ATOM 615 C CA . PRO A 1 83 ? 4.007 15.400 7.826 1.00 84.81 83 PRO A CA 1
ATOM 616 C C . PRO A 1 83 ? 2.508 15.146 7.620 1.00 84.81 83 PRO A C 1
ATOM 618 O O . PRO A 1 83 ? 1.961 14.204 8.197 1.00 84.81 83 PRO A O 1
ATOM 621 N N . GLN A 1 84 ? 1.841 15.925 6.761 1.00 87.12 84 GLN A N 1
ATOM 622 C CA . GLN A 1 84 ? 0.419 15.757 6.458 1.00 87.12 84 GLN A CA 1
ATOM 623 C C . GLN A 1 84 ? 0.148 14.460 5.687 1.00 87.12 84 GLN A C 1
ATOM 625 O O . GLN A 1 84 ? -0.892 13.814 5.863 1.00 87.12 84 GLN A O 1
ATOM 630 N N . MET A 1 85 ? 1.105 14.036 4.861 1.00 85.88 85 MET A N 1
ATOM 631 C CA . MET A 1 85 ? 1.049 12.760 4.154 1.00 85.88 85 MET A CA 1
ATOM 632 C C . MET A 1 85 ? 1.153 11.584 5.125 1.00 85.88 85 MET A C 1
ATOM 634 O O . MET A 1 85 ? 0.358 10.649 5.037 1.00 85.88 85 MET A O 1
ATOM 638 N N . THR A 1 86 ? 2.056 11.669 6.105 1.00 88.56 86 THR A N 1
ATOM 639 C CA . THR A 1 86 ? 2.177 10.668 7.177 1.00 88.56 86 THR A CA 1
ATOM 640 C C . THR A 1 86 ? 0.896 10.575 8.009 1.00 88.56 86 THR A C 1
ATOM 642 O O . THR A 1 86 ? 0.445 9.474 8.328 1.00 88.56 86 THR A O 1
ATOM 645 N N . ILE A 1 87 ? 0.271 11.711 8.338 1.00 91.38 87 ILE A N 1
ATOM 646 C CA . ILE A 1 87 ? -1.012 11.745 9.059 1.00 91.38 87 ILE A CA 1
ATOM 647 C C . ILE A 1 87 ? -2.107 11.052 8.238 1.00 91.38 87 ILE A C 1
ATOM 649 O O . ILE A 1 87 ? -2.816 10.189 8.757 1.00 91.38 87 ILE A O 1
ATOM 653 N N . SER A 1 88 ? -2.201 11.369 6.945 1.00 90.38 88 SER A N 1
ATOM 654 C CA . SER A 1 88 ? -3.179 10.760 6.036 1.00 90.38 88 SER A CA 1
ATOM 655 C C . SER A 1 88 ? -2.985 9.245 5.919 1.00 90.38 88 SER A C 1
ATOM 657 O O . SER A 1 88 ? -3.948 8.490 6.027 1.00 90.38 88 SER A O 1
ATOM 659 N N . ALA A 1 89 ? -1.740 8.791 5.759 1.00 90.62 89 ALA A N 1
ATOM 660 C CA . ALA A 1 89 ? -1.383 7.376 5.696 1.00 90.62 89 ALA A CA 1
ATOM 661 C C . ALA A 1 89 ? -1.804 6.622 6.973 1.00 90.62 89 ALA A C 1
ATOM 663 O O . ALA A 1 89 ? -2.454 5.580 6.893 1.00 90.62 89 ALA A O 1
ATOM 664 N N . LYS A 1 90 ? -1.521 7.181 8.158 1.00 91.81 90 LYS A N 1
ATOM 665 C CA . LYS A 1 90 ? -1.948 6.605 9.447 1.00 91.81 90 LYS A CA 1
ATOM 666 C C . LYS A 1 90 ? -3.470 6.565 9.600 1.00 91.81 90 LYS A C 1
ATOM 668 O O . LYS A 1 90 ? -4.002 5.574 10.096 1.00 91.81 90 LYS A O 1
ATOM 673 N N . SER A 1 91 ? -4.166 7.615 9.161 1.00 92.75 91 SER A N 1
ATOM 674 C CA . SER A 1 91 ? -5.631 7.665 9.180 1.00 92.75 91 SER A CA 1
ATOM 675 C C . SER A 1 91 ? -6.240 6.552 8.325 1.00 92.75 91 SER A C 1
ATOM 677 O O . SER A 1 91 ? -7.117 5.833 8.796 1.00 92.75 91 SER A O 1
ATOM 679 N N . LEU A 1 92 ? -5.737 6.366 7.099 1.00 92.25 92 LEU A N 1
ATOM 680 C CA . LEU A 1 92 ? -6.203 5.309 6.196 1.00 92.25 92 LEU A CA 1
ATOM 681 C C . LEU A 1 92 ? -5.905 3.910 6.746 1.00 92.25 92 LEU A C 1
ATOM 683 O O . LEU A 1 92 ? -6.742 3.021 6.636 1.00 92.25 92 LEU A O 1
ATOM 687 N N . LEU A 1 93 ? -4.748 3.710 7.386 1.00 92.75 93 LEU A N 1
ATOM 688 C CA . LEU A 1 93 ? -4.428 2.431 8.025 1.00 92.75 93 LEU A CA 1
ATOM 689 C C . LEU A 1 93 ? -5.417 2.096 9.151 1.00 92.75 93 LEU A C 1
ATOM 691 O O . LEU A 1 93 ? -5.858 0.954 9.267 1.00 92.75 93 LEU A O 1
ATOM 695 N N . SER A 1 94 ? -5.789 3.094 9.957 1.00 92.19 94 SER A N 1
ATOM 696 C CA . SER A 1 94 ? -6.805 2.941 11.004 1.00 92.19 94 SER A CA 1
ATOM 697 C C . SER A 1 94 ? -8.172 2.581 10.416 1.00 92.19 94 SER A C 1
ATOM 699 O O . SER A 1 94 ? -8.828 1.663 10.901 1.00 92.19 94 SER A O 1
ATOM 701 N N . GLU A 1 95 ? -8.573 3.248 9.331 1.00 90.31 95 GLU A N 1
ATOM 702 C CA . GLU A 1 95 ? -9.823 2.957 8.623 1.00 90.31 95 GLU A CA 1
ATOM 703 C C . GLU A 1 95 ? -9.855 1.524 8.073 1.00 90.31 95 GLU A C 1
ATOM 705 O O . GLU A 1 95 ? -10.829 0.804 8.291 1.00 90.31 95 GLU A O 1
ATOM 710 N N . ILE A 1 96 ? -8.776 1.077 7.421 1.00 91.25 96 ILE A N 1
ATOM 711 C CA . ILE A 1 96 ? -8.650 -0.304 6.934 1.00 91.25 96 ILE A CA 1
ATOM 712 C C . ILE A 1 96 ? -8.778 -1.293 8.092 1.00 91.25 96 ILE A C 1
ATOM 714 O O . ILE A 1 96 ? -9.483 -2.289 7.970 1.00 91.25 96 ILE A O 1
ATOM 718 N N . ASN A 1 97 ? -8.125 -1.028 9.225 1.00 89.44 97 ASN A N 1
ATOM 719 C CA . ASN A 1 97 ? -8.191 -1.916 10.383 1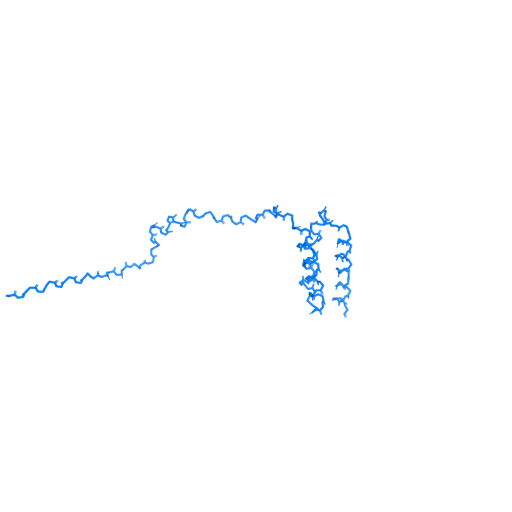.00 89.44 97 ASN A CA 1
ATOM 720 C C . ASN A 1 97 ? -9.610 -2.012 10.960 1.00 89.44 97 ASN A C 1
ATOM 722 O O . ASN A 1 97 ? -10.017 -3.097 11.364 1.00 89.44 97 ASN A O 1
ATOM 726 N N . GLN A 1 98 ? -10.375 -0.917 10.966 1.00 88.69 98 GLN A N 1
ATOM 727 C CA . GLN A 1 98 ? -11.778 -0.933 11.390 1.00 88.69 98 GLN A CA 1
ATOM 728 C C . GLN A 1 98 ? -12.658 -1.727 10.417 1.00 88.69 98 GLN A C 1
ATOM 730 O O . GLN A 1 98 ? -13.408 -2.601 10.848 1.00 88.69 98 GLN A O 1
ATOM 735 N N . ARG A 1 99 ? -12.533 -1.467 9.110 1.00 86.62 99 ARG A N 1
ATOM 736 C CA . ARG A 1 99 ? -13.336 -2.128 8.065 1.00 86.62 99 ARG A CA 1
ATOM 737 C C . ARG A 1 99 ? -13.012 -3.611 7.917 1.00 86.62 99 ARG A C 1
ATOM 739 O O . ARG A 1 99 ? -13.915 -4.410 7.758 1.00 86.62 99 ARG A O 1
ATOM 746 N N . SER A 1 100 ? -11.738 -3.982 8.019 1.00 82.19 100 SER A N 1
ATOM 747 C CA . SER A 1 100 ? -11.291 -5.376 7.928 1.00 82.19 100 SER A CA 1
ATOM 748 C C . SER A 1 100 ? -11.635 -6.208 9.167 1.00 82.19 100 SER A C 1
ATOM 750 O O . SER A 1 100 ? -11.504 -7.429 9.113 1.00 82.19 100 SER A O 1
ATOM 752 N N . SER A 1 101 ? -11.990 -5.567 10.285 1.00 75.25 101 SER A N 1
ATOM 753 C CA . SER A 1 101 ? -12.379 -6.244 11.531 1.00 75.25 101 SER A CA 1
ATOM 754 C C . SER A 1 101 ? -13.897 -6.276 11.749 1.00 75.25 101 SER A C 1
ATOM 756 O O . SER A 1 101 ? -14.335 -6.821 12.762 1.00 75.25 101 SER A O 1
ATOM 758 N N . SER A 1 102 ? -14.673 -5.651 10.854 1.00 56.22 102 SER A N 1
ATOM 759 C CA . SER A 1 102 ? -16.144 -5.622 10.869 1.00 56.22 102 SER A CA 1
ATOM 760 C C . SER A 1 102 ? -16.704 -6.701 9.950 1.00 56.22 102 SER A C 1
ATOM 762 O O . SER A 1 102 ? -17.767 -7.255 10.300 1.00 56.22 102 SER A O 1
#

Mean predicted aligned error: 16.72 Å

Solvent-accessible surface area (backbone atoms only — not comparable to full-atom values): 6470 Å² total; per-residue (Å²): 134,89,82,85,79,84,77,80,78,80,82,78,89,77,75,71,101,63,78,52,69,70,56,51,52,55,60,72,71,53,82,77,80,76,68,77,69,69,78,80,65,72,73,50,75,63,58,52,54,50,39,54,52,50,21,53,51,26,52,74,73,65,37,53,68,64,16,48,54,42,36,51,59,54,57,74,48,39,93,80,48,60,69,69,58,50,52,51,42,53,52,50,51,52,50,46,56,54,61,76,72,106

Secondary structure (DSSP, 8-state):
----------------S---HHHHHHHHH-----------S---HHHHHHHHHHHHHHHHTT-HHHHHHHHHHHHHTTTTS-HHHHHHHHHHHHHHHHHHT-